Protein 9BKS (pdb70)

Nearest PDB structures (foldseek):
  9bks-assembly1_A  TM=1.014E+00  e=5.730E-14  Homo sapiens
  6miw-assembly1_A  TM=9.456E-01  e=4.011E-07  Homo sapiens
  7mop-assembly1_A  TM=9.676E-01  e=1.738E-05  Homo sapiens
  8r7o-assembly1_C  TM=8.809E-01  e=5.239E-06  Homo sapiens
  8r6b-assembly1_A  TM=9.211E-01  e=3.449E-05  Homo sapiens

Organism: Homo sapiens (NCBI:txid9606)

B-factor: mean 13.75, std 7.64, range [5.4, 69.29]

GO terms:
  GO:0061630 ubiquitin protein ligase activity (F, IDA)
  GO:0005654 nucleoplasm (C, IDA)
  GO:0006511 ubiquitin-dependent protein catabolic process (P, IDA)
  GO:0000209 protein polyubiquitination (P, IDA)
  GO:0061630 ubiquitin protein ligase activity (F, IMP)
  GO:0140861 DNA repair-dependent chromatin remodeling (P, IMP)
  GO:0006511 ubiquitin-dependent protein catabolic process (P, IMP)
  GO:0005515 protein binding (F, IPI)
  GO:0005829 cytosol (C, TAS)
  GO:0046966 nuclear thyroid hormone receptor binding (F, IDA)
  GO:0005634 nucleus (C, HDA)
  GO:0033696 heterochromatin boundary formation (P, IMP)

InterPro domains:
  IPR000569 HECT domain [PF00632] (1712-2067)
  IPR000569 HECT domain [PS50237] (1670-2067)
  IPR000569 HECT domain [SM00119] (1678-2067)
  IPR000569 HECT domain [cd00078] (1665-2065)
  IPR004170 WWE domain [PF02825] (810-873)
  IPR004170 WWE domain [PS50918] (797-873)
  IPR011989 Armadillo-like helical [G3DSA:1.25.10.10] (478-769)
  IPR016024 Armadillo-type fold [SSF48371] (487-1013)
  IPR018123 WWE domain, subgroup [SM00678] (806-881)
  IPR035983 HECT, E3 ligase catalytic domain [SSF56204] (1657-2060)
  IPR037197 WWE domain superfamily [G3DSA:3.30.720.50] (793-880)
  IPR037197 WWE domain superfamily [SSF117839] (810-877)
  IPR045322 E3 ubiquitin-protein ligase HECTD1/TRIP12-like [PTHR45670] (285-2067)
  IPR057948 E3 ubiquitin-protein ligase TRIP12-like, TPR repeats [PF25579] (470-607)

Secondary structure (DSSP, 8-state):
-EEEEEE-TTS-EEEPPHHHHHHHHHHHHTT-SEEEEEETTEEEEEETTTTEEEETTT--EEEEEEEE-----

Radius of gyration: 11.85 Å; Cα contacts (8 Å, |Δi|>4): 137; chains: 1; bounding box: 26×31×22 Å

Structure (mmCIF, N/CA/C/O backbone):
data_9BKS
#
_entry.id   9BKS
#
_cell.length_a   30.371
_cell.length_b   33.671
_cell.length_c   66.421
_cell.angle_alpha   90.00
_cell.angle_beta   90.00
_cell.angle_gamma   90.00
#
_symmetry.space_group_name_H-M   'P 21 21 21'
#
loop_
_entity.i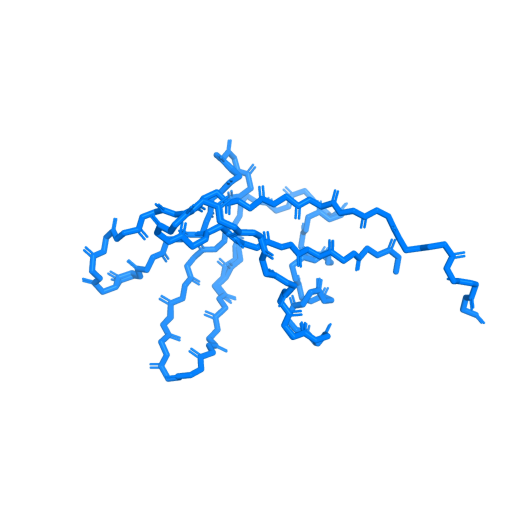d
_entity.type
_entity.pdbx_description
1 polymer 'Isoform 2 of E3 ubiquitin-protein ligase TRIP12'
2 non-polymer "ADENOSINE-5'-DIPHOSPHATE"
3 water water
#
loop_
_atom_site.group_PDB
_atom_site.id
_atom_site.type_symbol
_atom_site.label_atom_id
_atom_site.label_alt_id
_atom_site.label_comp_id
_atom_site.label_asym_id
_atom_site.label_entity_id
_atom_site.label_seq_id
_atom_site.pdbx_PDB_ins_code
_atom_site.Cartn_x
_atom_site.Cartn_y
_atom_site.Cartn_z
_atom_site.occupancy
_atom_site.B_iso_or_equiv
_atom_site.auth_seq_id
_atom_site.auth_comp_id
_atom_site.auth_asym_id
_atom_site.auth_atom_id
_atom_site.pdbx_PDB_model_num
ATOM 1 N N . GLY A 1 7 ? 15.189 1.329 9.778 1.00 27.94 766 GLY A N 1
ATOM 2 C CA . GLY A 1 7 ? 16.129 1.982 10.719 1.00 24.32 766 GLY A CA 1
ATOM 3 C C . GLY A 1 7 ? 15.414 2.864 11.749 1.00 21.80 766 GLY A C 1
ATOM 4 O O . GLY A 1 7 ? 15.893 3.019 12.879 1.00 21.64 766 GLY A O 1
ATOM 5 N N . ALA A 1 8 ? 14.270 3.437 11.360 1.00 18.19 767 ALA A N 1
ATOM 6 C CA . ALA A 1 8 ? 13.569 4.409 12.189 1.00 14.27 767 ALA A CA 1
ATOM 7 C C . ALA A 1 8 ? 12.056 4.245 12.110 1.00 12.28 767 ALA A C 1
ATOM 8 O O . ALA A 1 8 ? 11.522 3.799 11.115 1.00 15.76 767 ALA A O 1
ATOM 10 N N . ILE A 1 9 ? 11.375 4.618 13.180 1.00 9.33 768 ILE A N 1
ATOM 11 C CA . ILE A 1 9 ? 9.929 4.761 13.190 1.00 9.15 768 ILE A CA 1
ATOM 12 C C . ILE A 1 9 ? 9.626 6.216 13.518 1.00 7.99 768 ILE A C 1
ATOM 13 O O . ILE A 1 9 ? 9.935 6.685 14.626 1.00 10.13 768 ILE A O 1
ATOM 18 N N . TRP A 1 10 ? 9.011 6.930 12.575 1.00 6.64 769 TRP A N 1
ATOM 19 C CA . TRP A 1 10 ? 8.578 8.290 12.819 1.00 6.06 769 TRP A CA 1
ATOM 20 C C . TRP A 1 10 ? 7.152 8.291 13.359 1.00 5.81 769 TRP A C 1
ATOM 21 O O . TRP A 1 10 ? 6.342 7.434 12.995 1.00 6.26 769 TRP A O 1
ATOM 32 N N . GLN A 1 11 ? 6.869 9.280 14.208 1.00 5.81 770 GLN A N 1
ATOM 33 C CA . GLN A 1 11 ? 5.573 9.462 14.828 1.00 5.85 770 GLN A CA 1
ATOM 34 C C . GLN A 1 11 ? 5.133 10.920 14.681 1.00 5.40 770 GLN A C 1
ATOM 35 O O . GLN A 1 11 ? 5.959 11.823 14.605 1.00 5.78 770 GLN A O 1
ATOM 41 N N . TRP A 1 12 ? 3.800 11.120 14.722 1.00 5.43 771 TRP A N 1
ATOM 42 C CA . TRP A 1 12 ? 3.186 12.441 14.733 1.00 5.54 771 TRP A CA 1
ATOM 43 C C . TRP A 1 12 ? 2.254 12.547 15.943 1.00 5.62 771 TRP A C 1
ATOM 44 O O . TRP A 1 12 ? 1.746 11.538 16.444 1.00 5.78 771 TRP A O 1
ATOM 55 N N A ARG A 1 13 ? 2.036 13.784 16.392 0.75 5.82 772 ARG A N 1
ATOM 56 N N B ARG A 1 13 ? 2.024 13.789 16.395 0.25 5.99 772 ARG A N 1
ATOM 57 C CA A ARG A 1 13 ? 1.300 14.018 17.628 0.75 6.38 772 ARG A CA 1
ATOM 58 C CA B ARG A 1 13 ? 1.313 14.064 17.639 0.25 6.52 772 ARG A CA 1
ATOM 59 C C A ARG A 1 13 ? -0.126 14.511 17.356 0.75 6.45 772 ARG A C 1
ATOM 60 C C B ARG A 1 13 ? -0.124 14.512 17.353 0.25 6.57 772 ARG A C 1
ATOM 61 O O A ARG A 1 13 ? -0.353 15.464 16.603 0.75 6.82 772 ARG A O 1
ATOM 62 O O B ARG A 1 13 ? -0.342 15.456 16.593 0.25 6.71 772 ARG A O 1
ATOM 77 N N . ASP A 1 14 ? -1.112 13.835 17.964 1.00 6.69 773 ASP A N 1
ATOM 78 C CA . ASP A 1 14 ? -2.512 14.173 17.775 1.00 7.57 773 ASP A CA 1
ATOM 79 C C . ASP A 1 14 ? -2.951 15.296 18.712 1.00 8.74 773 ASP A C 1
ATOM 80 O O . ASP A 1 14 ? -2.162 15.814 19.491 1.00 9.91 773 ASP A O 1
ATOM 85 N N . ASP A 1 15 ? -4.232 15.675 18.630 1.00 10.16 774 ASP A N 1
ATOM 86 C CA . ASP A 1 15 ? -4.765 16.765 19.432 1.00 12.21 774 ASP A CA 1
ATOM 87 C C . ASP A 1 15 ? -4.862 16.429 20.923 1.00 13.93 774 ASP A C 1
ATOM 88 O O . ASP A 1 15 ? -5.086 17.323 21.730 1.00 18.87 774 ASP A O 1
ATOM 93 N N . ARG A 1 16 ? -4.853 15.155 21.297 1.00 13.44 775 ARG A N 1
ATOM 94 C CA . ARG A 1 16 ? -4.858 14.744 22.697 1.00 14.32 775 ARG A CA 1
ATOM 95 C C . ARG A 1 16 ? -3.426 14.649 23.230 1.00 13.72 775 ARG A C 1
ATOM 96 O O . ARG A 1 16 ? -3.226 14.316 24.399 1.00 17.29 775 ARG A O 1
ATOM 104 N N . GLY A 1 17 ? -2.434 14.948 22.382 1.00 11.41 776 GLY A N 1
ATOM 105 C CA . GLY A 1 17 ? -1.034 14.880 22.771 1.00 11.11 776 GLY A CA 1
ATOM 106 C C . GLY A 1 17 ? -0.432 13.479 22.698 1.00 10.42 776 GLY A C 1
ATOM 107 O O . GLY A 1 17 ? 0.701 13.272 23.131 1.00 12.35 776 GLY A O 1
ATOM 108 N N . LEU A 1 18 ? -1.108 12.544 22.041 1.00 8.97 777 LEU A N 1
ATOM 109 C CA . LEU A 1 18 ? -0.594 11.195 21.903 1.00 8.57 777 LEU A CA 1
ATOM 110 C C . LEU A 1 18 ? 0.150 11.036 20.594 1.00 7.37 777 LEU A C 1
ATOM 111 O O . LEU 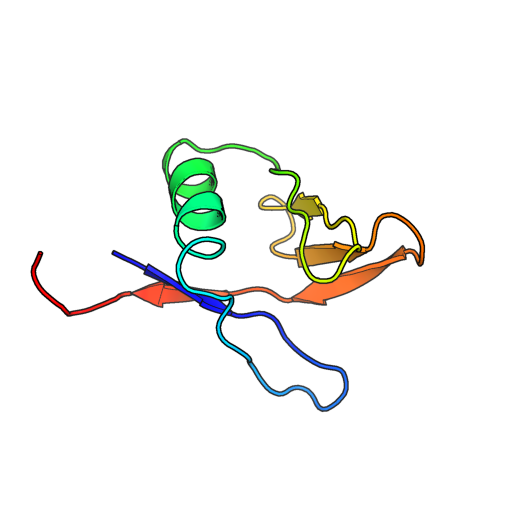A 1 18 ? -0.122 11.713 19.618 1.00 8.50 777 LEU A O 1
ATOM 116 N N . TRP A 1 19 ? 1.098 10.101 20.591 1.00 6.94 778 TRP A N 1
ATOM 117 C CA . TRP A 1 19 ? 1.980 9.876 19.460 1.00 6.57 778 TRP A CA 1
ATOM 118 C C . TRP A 1 19 ? 1.488 8.683 18.647 1.00 6.88 778 TRP A C 1
ATOM 119 O O . TRP A 1 19 ? 1.220 7.620 19.185 1.00 8.86 778 TRP A O 1
ATOM 130 N N . HIS A 1 20 ? 1.496 8.834 17.326 1.00 6.42 779 HIS A N 1
ATOM 131 C CA . HIS A 1 20 ? 1.070 7.773 16.430 1.00 6.80 779 HIS A CA 1
ATOM 132 C C . HIS A 1 20 ? 2.175 7.459 15.437 1.00 6.82 779 HIS A C 1
ATOM 133 O O . HIS A 1 20 ? 2.720 8.365 14.814 1.00 7.10 779 HIS A O 1
ATOM 140 N N . PRO A 1 21 ? 2.498 6.174 15.216 1.00 7.79 780 PRO A N 1
ATOM 141 C CA . PRO A 1 21 ? 3.431 5.857 14.144 1.00 8.43 780 PRO A CA 1
ATOM 142 C C . PRO A 1 21 ? 2.853 6.205 12.773 1.00 8.34 780 PRO A C 1
ATOM 143 O O . PRO A 1 21 ? 1.703 5.854 12.488 1.00 9.96 780 PRO A O 1
ATOM 147 N N . TYR A 1 22 ? 3.647 6.830 11.904 1.00 7.89 781 TYR A N 1
ATOM 148 C CA . TYR A 1 22 ? 3.314 6.881 10.490 1.00 8.36 781 TYR A CA 1
ATOM 149 C C . TYR A 1 22 ? 3.193 5.471 9.952 1.00 9.03 781 TYR A C 1
ATOM 150 O O . TYR A 1 22 ? 3.769 4.547 10.524 1.00 9.18 781 TYR A O 1
ATOM 159 N N A ASN A 1 23 ? 2.455 5.282 8.853 0.50 9.67 782 ASN A N 1
ATOM 160 N N B ASN A 1 23 ? 2.446 5.304 8.855 0.50 9.89 782 ASN A N 1
ATOM 161 C CA A ASN A 1 23 ? 2.480 3.965 8.236 0.50 10.21 782 ASN A CA 1
ATOM 162 C CA B ASN A 1 23 ? 2.459 4.043 8.129 0.50 10.78 782 ASN A CA 1
ATOM 163 C C A ASN A 1 23 ? 3.892 3.681 7.727 0.50 9.92 782 ASN A C 1
ATOM 164 C C B ASN A 1 23 ? 3.906 3.683 7.774 0.50 10.13 782 ASN A C 1
ATOM 165 O O A ASN A 1 23 ? 4.694 4.583 7.477 0.50 9.75 782 ASN A O 1
ATOM 166 O O B ASN A 1 23 ? 4.780 4.547 7.695 0.50 10.35 782 ASN A O 1
ATOM 175 N N . ARG A 1 24 ? 4.165 2.391 7.553 1.00 10.95 783 ARG A N 1
ATOM 176 C CA . ARG A 1 24 ? 5.5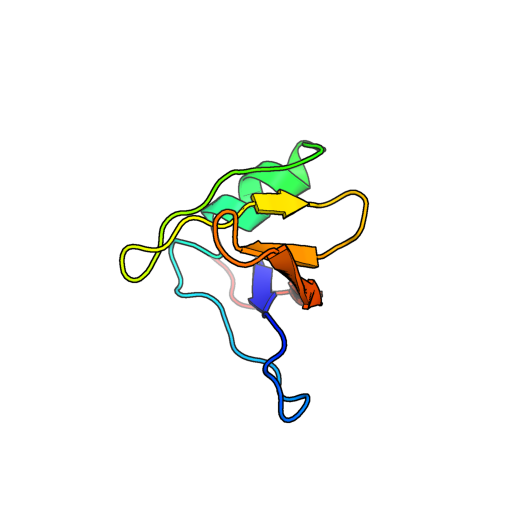24 1.909 7.365 1.00 12.12 783 ARG A CA 1
ATOM 177 C C . ARG A 1 24 ? 6.252 2.585 6.189 1.00 11.14 783 ARG A C 1
ATOM 178 O O . ARG A 1 24 ? 7.429 2.980 6.261 1.00 11.11 783 ARG A O 1
ATOM 186 N N . ILE A 1 25 ? 5.548 2.736 5.083 1.00 10.24 784 ILE A N 1
ATOM 187 C CA A ILE A 1 25 ? 6.163 3.305 3.900 0.50 9.97 784 ILE A CA 1
ATOM 188 C CA B ILE A 1 25 ? 6.161 3.303 3.901 0.50 9.89 784 ILE A CA 1
ATOM 189 C C . ILE A 1 25 ? 6.366 4.807 4.089 1.00 9.29 784 ILE A C 1
ATOM 190 O O . ILE A 1 25 ? 7.380 5.362 3.679 1.00 9.14 784 ILE A O 1
ATOM 199 N N . ASP A 1 26 ? 5.400 5.481 4.728 1.00 9.45 785 ASP A N 1
ATOM 200 C CA . ASP A 1 26 ? 5.556 6.903 5.002 1.00 9.46 785 ASP A CA 1
ATOM 201 C C . ASP A 1 26 ? 6.754 7.168 5.917 1.00 8.52 785 ASP A C 1
ATOM 202 O O . ASP A 1 26 ? 7.502 8.122 5.729 1.00 8.37 785 ASP A O 1
ATOM 207 N N A SER A 1 27 ? 6.936 6.302 6.892 0.50 7.97 786 SER A N 1
ATOM 208 N N B SER A 1 27 ? 6.936 6.333 6.956 0.50 9.02 786 SER A N 1
ATOM 209 C CA A SER A 1 27 ? 8.072 6.442 7.772 0.50 7.67 786 SER A CA 1
ATOM 210 C CA B SER A 1 27 ? 8.131 6.413 7.799 0.50 9.49 786 SER A CA 1
ATOM 211 C C A SER A 1 27 ? 9.396 6.250 7.018 0.50 8.03 786 SER A C 1
ATOM 212 C C B SER A 1 27 ? 9.390 6.324 6.940 0.50 8.81 786 SER A C 1
ATOM 213 O O A SER A 1 27 ? 10.385 6.924 7.301 0.50 7.92 786 SER A O 1
ATOM 214 O O B SER A 1 27 ? 10.323 7.114 7.098 0.50 8.52 786 SER A O 1
ATOM 219 N N . ARG A 1 28 ? 9.429 5.339 6.032 1.00 8.28 787 ARG A N 1
ATOM 220 C CA . ARG A 1 28 ? 10.598 5.164 5.169 1.00 8.85 787 ARG A CA 1
ATOM 221 C C . ARG A 1 28 ? 10.872 6.423 4.353 1.00 8.10 787 ARG A C 1
ATOM 222 O O . ARG A 1 28 ? 12.018 6.833 4.194 1.00 8.25 787 ARG A O 1
ATOM 230 N N . ILE A 1 29 ? 9.812 7.023 3.794 1.00 7.71 788 ILE A N 1
ATOM 231 C CA . ILE A 1 29 ? 9.944 8.228 2.992 1.00 7.63 788 ILE A CA 1
ATOM 232 C C . ILE A 1 29 ? 10.537 9.361 3.834 1.00 7.16 788 ILE A C 1
ATOM 233 O O . ILE A 1 29 ? 11.469 10.059 3.407 1.00 7.87 788 ILE A O 1
ATOM 238 N N . ILE A 1 30 ? 9.986 9.557 5.036 1.00 6.79 789 ILE A N 1
ATOM 239 C CA . ILE A 1 30 ? 10.438 10.605 5.936 1.00 6.86 789 ILE A CA 1
ATOM 240 C C . ILE A 1 30 ? 11.901 10.353 6.312 1.00 7.04 789 ILE A C 1
ATOM 241 O O . ILE A 1 30 ? 12.728 11.269 6.272 1.00 7.38 789 ILE A O 1
ATOM 246 N N . GLU A 1 31 ? 12.192 9.117 6.711 1.00 7.40 790 GLU A N 1
ATOM 247 C CA . GLU A 1 31 ? 13.544 8.787 7.150 1.00 7.74 790 GLU A CA 1
ATOM 248 C C . GLU A 1 31 ? 14.589 9.018 6.055 1.00 8.34 790 GLU A C 1
ATOM 249 O O . GLU A 1 31 ? 15.690 9.523 6.326 1.00 8.98 790 GLU A O 1
ATOM 255 N N . ALA A 1 32 ? 14.274 8.648 4.817 1.00 8.80 791 ALA A N 1
ATOM 256 C CA . ALA A 1 32 ? 15.253 8.784 3.745 1.00 9.25 791 ALA A CA 1
ATOM 257 C C . ALA A 1 32 ? 15.568 10.257 3.505 1.00 9.50 791 ALA A C 1
ATOM 258 O O . ALA A 1 32 ? 16.725 10.606 3.258 1.00 11.03 791 ALA A O 1
ATOM 260 N N . ALA A 1 33 ? 14.542 11.121 3.556 1.00 9.04 792 ALA A N 1
ATOM 261 C CA . ALA A 1 33 ? 14.737 12.546 3.388 1.00 9.14 792 ALA A CA 1
ATOM 262 C C . ALA A 1 33 ? 15.520 13.133 4.563 1.00 9.45 792 ALA A C 1
ATOM 263 O O . ALA A 1 33 ? 16.440 13.943 4.383 1.00 10.34 792 ALA A O 1
ATOM 265 N N . HIS A 1 34 ? 15.186 12.709 5.782 1.00 9.41 793 HIS A N 1
ATOM 266 C CA . HIS A 1 34 ? 15.884 13.204 6.942 1.00 10.33 793 HIS A CA 1
ATOM 267 C C . HIS A 1 34 ? 17.380 12.856 6.876 1.00 10.58 793 HIS A C 1
ATOM 268 O O . HIS A 1 34 ? 18.230 13.681 7.193 1.00 11.60 793 HIS A O 1
ATOM 275 N N . GLN A 1 35 ? 17.673 11.614 6.479 1.00 11.27 794 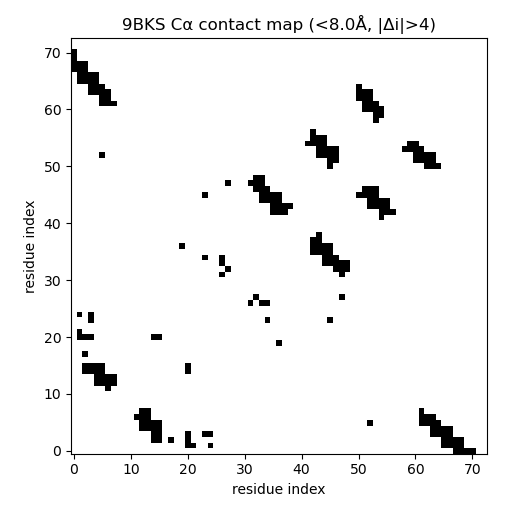GLN A N 1
ATOM 276 C CA . GLN A 1 35 ? 19.042 11.111 6.500 1.00 12.33 794 GLN A CA 1
ATOM 277 C C . GLN A 1 35 ? 19.944 11.913 5.566 1.00 12.56 794 GLN A C 1
ATOM 278 O O . GLN A 1 35 ? 21.151 12.009 5.815 1.00 14.80 794 GLN A O 1
ATOM 284 N N . VAL A 1 36 ? 19.431 12.460 4.462 1.00 11.89 795 VAL A N 1
ATOM 285 C CA . VAL A 1 36 ? 20.266 13.196 3.516 1.00 11.58 795 VAL A CA 1
ATOM 286 C C . VAL A 1 36 ? 20.204 14.696 3.783 1.00 12.88 795 VAL A C 1
ATOM 287 O O . VAL A 1 36 ? 20.777 15.482 3.029 1.00 16.30 795 VAL A O 1
ATOM 291 N N . GLY A 1 37 ? 19.541 15.112 4.853 1.00 12.18 796 GLY A N 1
ATOM 292 C CA . GLY A 1 37 ? 19.576 16.506 5.250 1.00 13.26 796 GLY A CA 1
ATOM 293 C C . GLY A 1 37 ? 18.603 17.389 4.475 1.00 13.15 796 GLY A C 1
ATOM 294 O O . GLY A 1 37 ? 18.804 18.586 4.399 1.00 14.31 796 GLY A O 1
ATOM 295 N N . GLU A 1 38 ? 17.521 16.826 3.918 1.00 12.55 797 GLU A N 1
ATOM 296 C CA . GLU A 1 38 ? 16.509 17.649 3.287 1.00 12.93 797 GLU A CA 1
ATOM 297 C C . GLU A 1 38 ? 15.906 18.608 4.309 1.00 12.56 797 GLU A C 1
ATOM 298 O O . GLU A 1 38 ? 15.770 18.281 5.485 1.00 13.87 797 GLU A O 1
ATOM 304 N N . ASP A 1 39 ? 15.466 19.772 3.837 1.00 13.29 798 ASP A N 1
ATOM 305 C CA . ASP A 1 39 ? 14.734 20.701 4.678 1.00 14.26 798 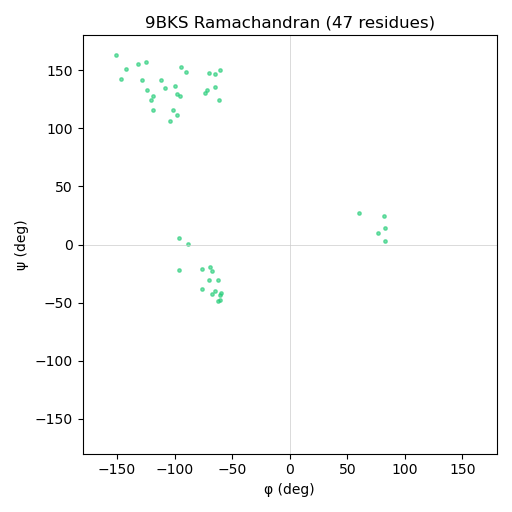ASP A CA 1
ATOM 306 C C . ASP A 1 39 ? 13.296 20.237 4.877 1.00 13.04 798 ASP A C 1
ATOM 307 O O . ASP A 1 39 ? 12.725 20.435 5.940 1.00 12.49 798 ASP A O 1
ATOM 312 N N . GLU A 1 40 ? 12.698 19.691 3.823 1.00 12.97 799 GLU A N 1
ATOM 313 C CA . GLU A 1 40 ? 11.321 19.250 3.887 1.00 13.51 799 GLU A CA 1
ATOM 314 C C . GLU A 1 40 ? 11.036 18.216 2.805 1.00 13.52 799 GLU A C 1
ATOM 315 O O . GLU A 1 40 ? 11.813 18.082 1.864 1.00 16.33 799 GLU A O 1
ATOM 321 N N A ILE A 1 41 ? 10.018 17.359 3.021 0.50 11.00 800 ILE A N 1
ATOM 322 N N B ILE A 1 41 ? 9.846 17.645 2.895 0.50 13.10 800 ILE A N 1
ATOM 323 C CA A ILE A 1 41 ? 9.509 16.436 2.010 0.50 10.55 800 ILE A CA 1
ATOM 324 C CA B ILE A 1 41 ? 9.278 16.905 1.798 0.50 13.53 800 ILE A CA 1
ATOM 325 C C A ILE A 1 41 ? 7.982 16.415 2.113 0.50 9.79 800 ILE A C 1
ATOM 326 C C B ILE A 1 41 ? 7.767 17.060 1.884 0.50 13.32 800 ILE A C 1
ATOM 327 O O A ILE A 1 41 ? 7.415 16.472 3.211 0.50 8.36 800 ILE A O 1
ATOM 328 O O B ILE A 1 41 ? 7.245 17.632 2.847 0.50 13.25 800 ILE A O 1
ATOM 337 N N A SER A 1 42 ? 7.336 16.393 0.937 0.50 10.69 801 SER A N 1
ATOM 338 N N B SER A 1 42 ? 7.099 16.607 0.822 0.50 13.23 801 SER A N 1
ATOM 339 C CA A SER A 1 42 ? 5.891 16.347 0.816 0.50 11.79 801 SER A CA 1
ATOM 340 C CA B SER A 1 42 ? 5.653 16.512 0.792 0.50 13.51 801 SER A CA 1
ATOM 341 C C A SER A 1 42 ? 5.446 14.907 1.021 0.50 11.36 801 SER A C 1
ATOM 342 C C B SER A 1 42 ? 5.275 15.033 0.819 0.50 12.56 801 SER A C 1
ATOM 343 O O A SER A 1 42 ? 6.167 13.985 0.629 0.50 12.49 801 SER A O 1
ATOM 344 O O B SER A 1 42 ? 5.817 14.229 0.057 0.50 13.23 801 SER A O 1
ATOM 349 N N . LEU A 1 43 ? 4.292 14.721 1.665 1.00 11.65 802 LEU A N 1
ATOM 350 C CA . LEU A 1 43 ? 3.788 13.393 1.884 1.00 12.77 802 LEU A CA 1
ATOM 351 C C . LEU A 1 43 ? 2.285 13.423 1.645 1.00 11.83 802 LEU A C 1
ATOM 352 O O . LEU A 1 43 ? 1.606 14.291 2.171 1.00 12.47 802 LEU A O 1
ATOM 357 N N . SER A 1 44 ? 1.734 12.477 0.888 1.00 12.88 803 SER A N 1
ATOM 358 C CA A SER A 1 44 ? 0.281 12.354 0.787 0.50 13.52 803 SER A CA 1
ATOM 359 C CA B SER A 1 44 ? 0.285 12.378 0.834 0.50 13.91 803 SER A CA 1
ATOM 360 C C . SER A 1 44 ? -0.202 11.082 1.469 1.00 13.30 803 SER A C 1
ATOM 361 O O . SER A 1 44 ? 0.295 9.994 1.169 1.00 14.18 803 SER A O 1
ATOM 366 N N . THR A 1 45 ? -1.174 11.247 2.377 1.00 13.39 804 THR A N 1
ATOM 367 C CA . THR A 1 45 ? -1.861 10.141 3.027 1.00 14.64 804 THR A CA 1
ATOM 368 C C . THR A 1 45 ? -3.300 10.564 3.286 1.00 14.08 804 THR A C 1
ATOM 369 O O . THR A 1 45 ? -3.567 11.738 3.568 1.00 13.25 804 THR A O 1
ATOM 373 N N . LEU A 1 46 ? -4.216 9.597 3.119 1.00 14.41 805 LEU A N 1
ATOM 374 C CA . LEU A 1 46 ? -5.628 9.776 3.387 1.00 14.82 805 LEU A CA 1
ATOM 375 C C . LEU A 1 46 ? -6.193 10.879 2.503 1.00 14.08 805 LEU A C 1
ATOM 376 O O . LEU A 1 46 ? -7.217 11.454 2.840 1.00 16.73 805 LEU A O 1
ATOM 381 N N . GLY A 1 47 ? -5.588 11.109 1.329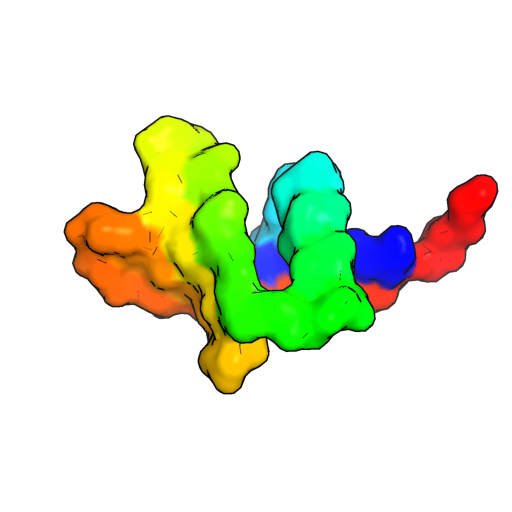 1.00 12.88 806 GLY A N 1
ATOM 382 C CA . GLY A 1 47 ? -6.076 12.124 0.413 1.00 13.55 806 GLY A CA 1
ATOM 383 C C . GLY A 1 47 ? -5.704 13.540 0.834 1.00 11.71 806 GLY A C 1
ATOM 384 O O . GLY A 1 47 ? -6.169 14.507 0.239 1.00 13.43 806 GLY A O 1
ATOM 385 N N . ARG A 1 48 ? -4.827 13.662 1.836 1.00 10.95 807 ARG A N 1
ATOM 386 C CA . ARG A 1 48 ? -4.383 14.946 2.346 1.00 10.99 807 ARG A CA 1
ATOM 387 C C . ARG A 1 48 ? -2.959 15.175 1.856 1.00 11.58 807 ARG A C 1
ATOM 388 O O . ARG A 1 48 ? -2.271 14.243 1.424 1.00 12.69 807 ARG A O 1
ATOM 396 N N A VAL A 1 49 ? -2.480 16.409 1.936 0.50 12.26 808 VAL A N 1
ATOM 397 N N B VAL A 1 49 ? -2.498 16.429 1.918 0.50 12.00 808 VAL A N 1
ATOM 398 C CA A VAL A 1 49 ? -1.087 16.632 1.600 0.50 12.53 808 VAL A CA 1
ATOM 399 C CA B VAL A 1 49 ? -1.115 16.735 1.577 0.50 12.20 808 VAL A CA 1
ATOM 400 C C A VAL A 1 49 ? -0.441 17.377 2.752 0.50 11.47 808 VAL A C 1
ATOM 401 C C B VAL A 1 49 ? -0.464 17.379 2.790 0.50 11.22 808 VAL A C 1
ATOM 402 O O A VAL A 1 49 ? -0.930 18.411 3.208 0.50 11.87 808 VAL A O 1
ATOM 403 O O B VAL A 1 49 ? -0.963 18.378 3.314 0.50 11.66 808 VAL A O 1
ATOM 410 N N . TYR A 1 50 ? 0.644 16.772 3.205 1.00 10.46 809 TYR A N 1
ATOM 411 C CA . TYR A 1 50 ? 1.394 17.275 4.318 1.00 9.81 809 TYR A CA 1
ATOM 412 C C . TYR A 1 50 ? 2.792 17.667 3.865 1.00 9.64 809 TYR A C 1
ATOM 413 O O . TYR A 1 50 ? 3.420 17.000 3.051 1.00 12.44 809 TYR A O 1
ATOM 422 N N . THR A 1 51 ? 3.282 18.756 4.419 1.00 8.33 810 THR A N 1
ATOM 423 C CA . THR A 1 51 ? 4.703 19.044 4.371 1.00 8.45 810 THR A CA 1
ATOM 424 C C . THR A 1 51 ? 5.324 18.530 5.659 1.00 7.60 810 THR A C 1
ATOM 425 O O . THR A 1 51 ? 4.866 18.872 6.743 1.00 8.64 810 THR A O 1
ATOM 429 N N . ILE A 1 52 ? 6.378 17.723 5.531 1.00 7.14 811 ILE A N 1
ATOM 430 C CA . ILE A 1 52 ? 7.170 17.313 6.666 1.00 7.71 811 ILE A CA 1
ATOM 431 C C . ILE A 1 52 ? 8.377 18.251 6.686 1.00 8.43 811 ILE A C 1
ATOM 432 O O . ILE A 1 52 ? 9.210 18.227 5.785 1.00 10.02 811 ILE A O 1
ATOM 437 N N . ASP A 1 53 ? 8.429 19.116 7.700 1.00 8.35 812 ASP A N 1
ATOM 438 C CA . ASP A 1 53 ? 9.414 20.189 7.812 1.00 9.15 812 ASP A CA 1
ATOM 439 C C . ASP A 1 53 ? 10.453 19.778 8.849 1.00 8.50 812 ASP A C 1
ATOM 440 O O . ASP A 1 53 ? 10.184 19.768 10.049 1.00 9.01 812 ASP A O 1
ATOM 445 N N . PHE A 1 54 ? 11.637 19.417 8.372 1.00 9.25 813 PHE A N 1
ATOM 446 C CA . PHE A 1 54 ? 12.689 18.951 9.264 1.00 9.87 813 PHE A CA 1
ATOM 447 C C . PHE A 1 54 ? 13.346 20.104 10.021 1.00 10.50 813 PHE A C 1
ATOM 448 O O . PHE A 1 54 ? 13.923 19.896 11.071 1.00 12.32 813 PHE A O 1
ATOM 456 N N . ASN A 1 55 ? 13.238 21.331 9.516 1.00 10.73 814 ASN A N 1
ATOM 457 C CA . ASN A 1 55 ? 13.809 22.475 10.199 1.00 11.93 814 ASN A CA 1
ATOM 458 C C . ASN A 1 55 ? 13.064 22.829 11.472 1.00 11.43 814 ASN A C 1
ATOM 459 O O . ASN A 1 55 ? 13.666 23.319 12.407 1.00 13.68 814 ASN A O 1
ATOM 464 N N . SER A 1 56 ? 11.771 22.562 11.505 1.00 10.90 815 SER A N 1
ATOM 465 C CA . SER A 1 56 ? 10.973 22.778 12.700 1.00 11.57 815 SER A CA 1
ATOM 466 C C . SER A 1 56 ? 10.474 21.487 13.348 1.00 10.26 815 SER A C 1
ATOM 467 O O . SER A 1 56 ? 9.867 21.545 14.408 1.00 11.75 815 SER A O 1
ATOM 470 N N A MET A 1 57 ? 10.772 20.326 12.761 0.70 9.26 816 MET A N 1
ATOM 471 N N B MET A 1 57 ? 10.678 20.367 12.658 0.30 9.46 816 MET A N 1
ATOM 472 C CA A MET A 1 57 ? 10.269 19.015 13.183 0.70 9.03 816 MET A CA 1
ATOM 473 C CA B MET A 1 57 ? 10.310 19.064 13.175 0.30 9.04 816 MET A CA 1
ATOM 474 C C A MET A 1 57 ? 8.754 19.050 13.392 0.70 7.68 816 MET A C 1
ATOM 475 C C B MET A 1 57 ? 8.791 19.013 13.370 0.30 8.01 816 MET A C 1
ATOM 476 O O A MET A 1 57 ? 8.218 18.733 14.451 0.70 7.87 816 MET A O 1
ATOM 477 O O B MET A 1 57 ? 8.297 18.642 14.432 0.30 8.05 816 MET A O 1
ATOM 486 N N . GLN A 1 58 ? 8.071 19.356 12.295 1.00 7.49 817 GLN A N 1
ATOM 487 C CA . GLN A 1 58 ? 6.617 19.412 12.295 1.00 7.46 817 GLN A CA 1
ATOM 488 C C . GLN A 1 58 ? 6.067 18.871 10.989 1.00 6.63 817 GLN A C 1
ATOM 489 O O . GLN A 1 58 ? 6.692 18.970 9.934 1.00 7.78 817 GLN A O 1
ATOM 495 N N . GLN A 1 59 ? 4.855 18.322 11.076 1.00 5.87 818 GLN A N 1
ATOM 496 C CA . GLN A 1 59 ? 4.001 17.997 9.950 1.00 5.87 818 GLN A CA 1
ATOM 497 C C . GLN A 1 59 ? 3.007 19.140 9.786 1.00 5.88 818 GLN A C 1
ATOM 498 O O . GLN A 1 59 ? 2.339 19.489 10.740 1.00 6.90 818 GLN A O 1
ATOM 504 N N . ILE A 1 60 ? 2.887 19.656 8.567 1.00 5.82 819 ILE A N 1
ATOM 505 C CA . ILE A 1 60 ? 2.029 20.790 8.284 1.00 6.50 819 ILE A CA 1
AT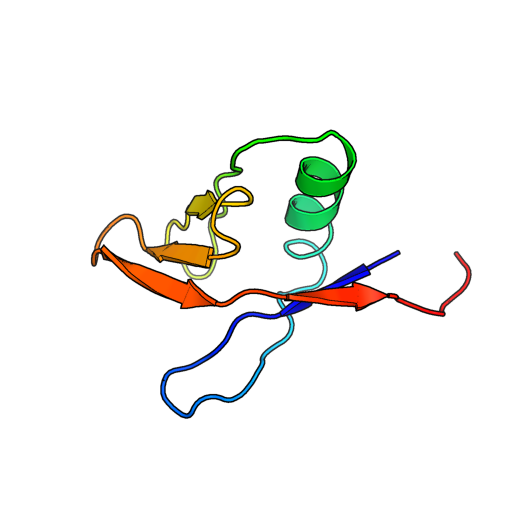OM 506 C C . ILE A 1 60 ? 0.986 20.367 7.246 1.00 6.74 819 ILE A C 1
ATOM 507 O O . ILE A 1 60 ? 1.344 19.958 6.137 1.00 7.42 819 ILE A O 1
ATOM 512 N N . ASN A 1 61 ? -0.298 20.537 7.577 1.00 7.21 820 ASN A N 1
ATOM 513 C CA . ASN A 1 61 ? -1.357 20.296 6.616 1.00 8.82 820 ASN A CA 1
ATOM 514 C C . ASN A 1 61 ? -1.411 21.493 5.685 1.00 10.39 820 ASN A C 1
ATOM 515 O O . ASN A 1 61 ? -1.653 22.609 6.143 1.00 11.07 820 ASN A O 1
ATOM 520 N N A GLU A 1 62 ? -1.199 21.201 4.388 0.50 11.76 821 GLU A N 1
ATOM 521 N N B GLU A 1 62 ? -1.132 21.318 4.392 0.50 11.81 821 GLU A N 1
ATOM 522 C CA A GLU A 1 62 ? -1.028 22.193 3.336 0.50 13.82 821 GLU A CA 1
ATOM 523 C CA B GLU A 1 62 ? -1.038 22.492 3.535 0.50 14.16 821 GLU A CA 1
ATOM 524 C C A GLU A 1 62 ? -2.344 22.913 2.999 0.50 14.41 821 GLU A C 1
ATOM 525 C C B GLU A 1 62 ? -2.397 23.155 3.325 0.50 14.67 821 GLU A C 1
ATOM 526 O O A GLU A 1 62 ? -2.299 23.908 2.281 0.50 15.37 821 GLU A O 1
ATOM 527 O O B GLU A 1 62 ? -2.447 24.354 3.050 0.50 16.01 821 GLU A O 1
ATOM 538 N N . ASP A 1 63 ? -3.494 22.407 3.489 1.00 13.78 822 ASP A N 1
ATOM 539 C CA . ASP A 1 63 ? -4.815 22.995 3.296 1.00 14.91 822 ASP A CA 1
ATOM 540 C C . ASP A 1 63 ? -5.255 23.795 4.530 1.00 14.50 822 ASP A C 1
ATOM 541 O O . ASP A 1 63 ? -5.756 24.904 4.395 1.00 18.46 822 ASP A O 1
ATOM 546 N N . THR A 1 64 ? -5.099 23.243 5.739 1.00 12.48 823 THR A N 1
ATOM 547 C CA . THR A 1 64 ? -5.677 23.832 6.948 1.00 12.13 823 THR A CA 1
ATOM 548 C C . THR A 1 64 ? -4.676 24.703 7.706 1.00 11.80 823 THR A C 1
ATOM 549 O O . THR A 1 64 ? -5.090 25.502 8.554 1.00 13.10 823 THR A O 1
ATOM 553 N N . GLY A 1 65 ? -3.375 24.496 7.493 1.00 10.64 824 GLY A N 1
ATOM 554 C CA . GLY A 1 65 ? -2.355 25.221 8.237 1.00 10.53 824 GLY A CA 1
ATOM 555 C C . GLY A 1 65 ? -2.036 24.629 9.609 1.00 8.69 824 GLY A C 1
ATOM 556 O O . GLY A 1 65 ? -1.205 25.194 10.323 1.00 9.16 824 GLY A O 1
ATOM 557 N N . THR A 1 66 ? -2.654 23.498 9.965 1.00 7.74 825 THR A N 1
ATOM 558 C CA . THR A 1 66 ? -2.336 22.892 11.251 1.00 7.20 825 THR A CA 1
ATOM 559 C C . THR A 1 66 ? -0.951 22.236 11.207 1.00 6.51 825 THR A C 1
ATOM 560 O O . THR A 1 66 ? -0.655 21.429 10.319 1.00 6.91 825 THR A O 1
ATOM 564 N N . ALA A 1 67 ? -0.147 22.579 12.221 1.00 6.29 826 ALA A N 1
ATOM 565 C CA . ALA A 1 67 ? 1.177 22.019 12.432 1.00 6.34 826 ALA A CA 1
ATOM 566 C C . ALA A 1 67 ? 1.139 21.089 13.635 1.00 6.44 826 ALA A C 1
ATOM 567 O O . ALA A 1 67 ? 0.587 21.440 14.676 1.00 8.00 826 ALA A O 1
ATOM 569 N N . ARG A 1 68 ? 1.740 19.916 13.483 1.00 6.23 827 ARG A N 1
ATOM 570 C CA . ARG A 1 68 ? 1.822 18.907 14.526 1.00 6.77 827 ARG A CA 1
ATOM 571 C C . ARG A 1 68 ? 3.274 18.476 14.703 1.00 6.21 827 ARG A C 1
ATOM 572 O O . ARG A 1 68 ? 4.001 18.321 13.730 1.00 6.84 827 ARG A O 1
ATOM 580 N N . ALA A 1 69 ? 3.676 18.245 15.948 1.00 5.93 828 ALA A N 1
ATOM 581 C CA . ALA A 1 69 ? 5.013 17.768 16.207 1.00 6.18 828 ALA A CA 1
ATOM 582 C C . ALA A 1 69 ? 5.213 16.374 15.616 1.00 5.55 828 ALA A C 1
ATOM 583 O O . ALA A 1 69 ? 4.303 15.543 15.580 1.00 5.83 828 ALA A O 1
ATOM 585 N N . ILE A 1 70 ? 6.465 16.127 15.172 1.00 5.67 829 ILE A N 1
ATOM 586 C CA . ILE A 1 70 ? 6.913 14.797 14.789 1.00 5.99 829 ILE A CA 1
ATOM 587 C C . ILE A 1 70 ? 8.167 14.427 15.578 1.00 6.30 829 ILE A C 1
ATOM 588 O O . ILE A 1 70 ? 8.892 15.295 16.075 1.00 7.02 829 ILE A O 1
ATOM 593 N N . GLN A 1 71 ? 8.414 13.124 15.702 1.00 6.26 830 GLN A N 1
ATOM 594 C CA . GLN A 1 71 ? 9.627 12.653 16.345 1.00 6.57 830 GLN A CA 1
ATOM 595 C C . GLN A 1 71 ? 10.020 11.309 15.748 1.00 6.35 830 GLN A C 1
ATOM 596 O O . GLN A 1 71 ? 9.237 10.623 15.107 1.00 6.49 830 GLN A O 1
ATOM 602 N N . ARG A 1 72 ? 11.280 10.954 15.999 1.00 6.86 831 ARG A N 1
ATOM 603 C CA . ARG A 1 72 ? 11.921 9.784 15.422 1.00 7.24 831 ARG A CA 1
ATOM 604 C C . ARG A 1 72 ? 12.347 8.836 16.532 1.00 8.04 831 ARG A C 1
ATOM 605 O O . ARG A 1 72 ? 13.087 9.234 17.421 1.00 9.31 831 ARG A O 1
ATOM 613 N N . LYS A 1 73 ? 11.951 7.568 16.435 1.00 9.50 832 LYS A N 1
ATOM 614 C CA . LYS A 1 73 ? 12.462 6.532 17.328 1.00 12.36 832 LYS A CA 1
ATOM 615 C C . LYS A 1 73 ? 13.317 5.584 16.517 1.00 13.02 832 LYS A C 1
ATOM 616 O O . LYS A 1 73 ? 12.985 5.287 15.394 1.00 14.21 832 LYS A O 1
ATOM 622 N N . PRO A 1 74 ? 14.446 5.069 17.044 1.00 14.65 833 PRO A N 1
ATOM 623 C CA . PRO A 1 74 ? 15.245 4.060 16.341 1.00 15.31 833 PRO A CA 1
ATOM 624 C C . PRO A 1 74 ? 14.500 2.728 16.310 1.00 17.58 833 PRO A C 1
ATOM 625 O O . PRO A 1 74 ? 13.707 2.420 17.203 1.00 20.01 833 PRO A O 1
ATOM 629 N N . ASN A 1 75 ? 14.716 1.970 15.239 1.00 16.89 834 ASN A N 1
ATOM 630 C CA . ASN A 1 75 ? 14.168 0.630 15.115 1.00 17.38 834 ASN A CA 1
ATOM 631 C C . ASN A 1 75 ? 15.276 -0.366 15.423 1.00 16.65 834 ASN A C 1
ATOM 632 O O . ASN A 1 75 ? 16.283 -0.381 14.716 1.00 19.94 834 ASN A O 1
ATOM 637 N N . PRO A 1 76 ? 15.170 -1.176 16.506 1.00 16.08 835 PRO A N 1
ATOM 638 C CA . PRO A 1 76 ? 16.233 -2.118 16.865 1.00 17.45 835 PRO A CA 1
ATOM 639 C C . PRO A 1 76 ? 16.432 -3.273 15.884 1.00 15.03 835 PRO A C 1
ATOM 640 O O . PRO A 1 76 ? 17.487 -3.928 15.868 1.00 14.29 835 PRO A O 1
ATOM 644 N N . LEU A 1 77 ? 15.370 -3.551 15.122 1.00 16.43 836 LEU A N 1
ATOM 645 C CA . LEU A 1 77 ? 15.267 -4.739 14.300 1.00 17.97 836 LEU A CA 1
ATOM 646 C C . LEU A 1 77 ? 16.366 -4.741 13.254 1.00 18.98 836 LEU A C 1
ATOM 647 O O . LEU A 1 77 ? 16.497 -3.793 12.484 1.00 22.34 836 LEU A O 1
ATOM 652 N N . ALA A 1 78 ? 17.147 -5.821 13.238 1.00 19.47 837 ALA A N 1
ATOM 653 C CA . ALA A 1 78 ? 18.156 -6.021 12.214 1.00 21.04 837 ALA A CA 1
ATOM 654 C C . ALA A 1 78 ? 17.477 -6.345 10.883 1.00 24.87 837 ALA A C 1
ATOM 655 O O . ALA A 1 78 ? 16.577 -7.180 10.838 1.00 25.64 837 ALA A O 1
ATOM 657 N N . ASN A 1 79 ? 17.906 -5.684 9.801 1.00 29.54 838 ASN A N 1
ATOM 658 C CA . ASN A 1 79 ? 17.446 -6.040 8.465 1.00 32.59 838 ASN A CA 1
ATOM 659 C C . ASN A 1 79 ? 18.274 -7.231 7.965 1.00 34.87 838 ASN A C 1
ATOM 660 O O . ASN A 1 79 ? 17.835 -8.379 8.208 1.00 37.51 838 ASN A O 1
#

Solvent-accessible surface area: 4984 Å² total; per-residue (Å²): 85,14,62,2,20,70,99,32,129,200,40,86,83,62,85,16,86,174,90,12,8,155,63,0,22,58,6,58,122,108,59,86,87,96,52,76,7,74,34,141,81,112,74,18,19,0,29,16,114,55,70,59,8,51,23,91,132,92,56,59,50,55,24,9,63,94,104,100,50,131,141,89,154

Foldseek 3Di:
DKWKWWADPVRDTDTDDPVVRVVVVVCVVVPHQWDWDDDPNWIWIQGPVVQWIAGVVPR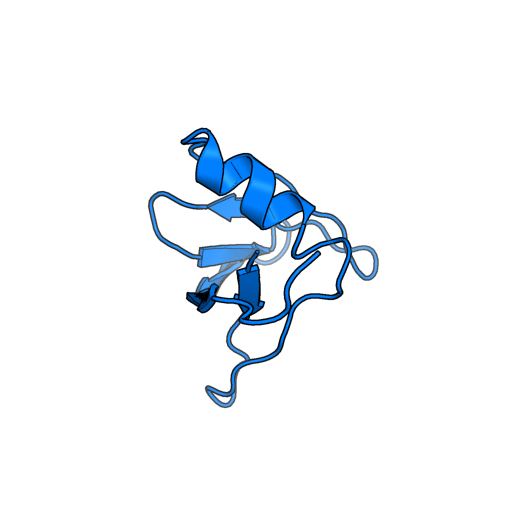DTIHMDMDDDPDDD

Sequence (73 aa):
GAIWQWRRDDRGLWHPYNNRIIDSSRIIEAAHQVGEDEIISSLSSTLGRVVYTIDFNSMMQQINEEDTGTARAIQRKPNPLAN